Protein AF-A0A927XAH9-F1 (afdb_monomer_lite)

pLDDT: mean 81.02, std 9.94, range [48.44, 91.75]

Sequence (106 aa):
MYGFAQYAQIFAIIIITVLIFTILLTLISCFAKTIKEATGLAMPVMMLVMVIGITSMIGGSGSNLTLYFIPIYNSVLSLRDIFGLSFNLVGFIITVLSNLVYFTLL

Secondary structure (DSSP, 8-state):
---HHHHHHHHHHHHHHHHHHHHHHHHHHHH-SSHHHHHHHHHHHHHHHHHHHHHHHHS-S---GGGGGSTTHHHHHHHHHHHTT---HHHHHHHHHHHHHHHHH-

Structure (mmCIF, N/CA/C/O backbone):
data_AF-A0A927XAH9-F1
#
_entry.id   AF-A0A927XAH9-F1
#
loop_
_atom_site.group_PDB
_atom_site.id
_atom_site.type_symbol
_atom_site.label_atom_id
_atom_site.label_alt_id
_atom_site.label_comp_id
_atom_site.label_asym_id
_atom_site.label_entity_id
_atom_site.label_seq_id
_atom_site.pdbx_PDB_ins_code
_atom_site.Cartn_x
_atom_site.Cartn_y
_atom_site.Cartn_z
_atom_site.occupancy
_atom_site.B_iso_or_equiv
_atom_site.auth_seq_id
_atom_site.auth_comp_id
_atom_site.auth_asym_id
_atom_site.auth_atom_id
_atom_site.pdbx_PDB_model_num
ATOM 1 N N . MET A 1 1 ? 19.172 5.907 -13.726 1.00 72.19 1 MET A N 1
ATOM 2 C CA . MET A 1 1 ? 18.568 7.087 -13.062 1.00 72.19 1 MET A CA 1
ATOM 3 C C . MET A 1 1 ? 17.057 6.932 -13.135 1.00 72.19 1 MET A C 1
ATOM 5 O O . MET A 1 1 ? 16.583 6.465 -14.164 1.00 72.19 1 MET A O 1
ATOM 9 N N . TYR A 1 2 ? 16.320 7.248 -12.069 1.00 81.88 2 TYR A N 1
ATOM 10 C CA . TYR A 1 2 ? 14.853 7.188 -12.087 1.00 81.88 2 TYR A CA 1
ATOM 11 C C . TYR A 1 2 ? 14.293 8.320 -12.952 1.00 81.88 2 TYR A C 1
ATOM 13 O O . TYR A 1 2 ? 14.716 9.467 -12.817 1.00 81.88 2 TYR A O 1
ATOM 21 N N . GLY A 1 3 ? 13.375 7.992 -13.858 1.00 88.81 3 GLY A N 1
ATOM 22 C CA . GLY A 1 3 ? 12.650 8.958 -14.675 1.00 88.81 3 GLY A CA 1
ATOM 23 C C . GLY A 1 3 ? 11.313 9.352 -14.046 1.00 88.81 3 GLY A C 1
ATOM 24 O O . GLY A 1 3 ? 10.897 8.825 -13.015 1.00 88.81 3 GLY A O 1
ATOM 25 N N . PHE A 1 4 ? 10.611 10.275 -14.705 1.00 89.19 4 PHE A N 1
ATOM 26 C CA . PHE A 1 4 ? 9.296 10.761 -14.272 1.00 89.19 4 PHE A CA 1
ATOM 27 C C . PHE A 1 4 ? 8.275 9.628 -14.056 1.00 89.19 4 PHE A C 1
ATOM 29 O O . PHE A 1 4 ? 7.520 9.646 -13.086 1.00 89.19 4 PHE A O 1
ATOM 36 N N . ALA A 1 5 ? 8.294 8.605 -14.917 1.00 87.69 5 ALA A N 1
ATOM 37 C CA . ALA A 1 5 ? 7.390 7.461 -14.822 1.00 87.69 5 ALA A CA 1
ATOM 38 C C . ALA A 1 5 ? 7.550 6.687 -13.502 1.00 87.69 5 ALA A C 1
ATOM 40 O O . ALA A 1 5 ? 6.553 6.330 -12.880 1.00 87.69 5 ALA A O 1
ATOM 41 N N . GLN A 1 6 ? 8.784 6.473 -13.035 1.00 87.19 6 GLN A N 1
ATOM 42 C CA . GLN A 1 6 ? 9.048 5.742 -11.794 1.00 87.19 6 GLN A CA 1
ATOM 43 C C . GLN A 1 6 ? 8.559 6.521 -10.570 1.00 87.19 6 GLN A C 1
ATOM 45 O O . GLN A 1 6 ? 7.962 5.938 -9.668 1.00 87.19 6 GLN A O 1
ATOM 50 N N . TYR A 1 7 ? 8.736 7.845 -10.560 1.00 89.44 7 TYR A N 1
ATOM 51 C CA . TYR A 1 7 ? 8.190 8.688 -9.495 1.00 89.44 7 TYR A CA 1
ATOM 52 C C . TYR A 1 7 ? 6.658 8.654 -9.462 1.00 89.44 7 TYR A C 1
ATOM 54 O O . TYR A 1 7 ? 6.077 8.528 -8.385 1.00 89.44 7 TYR A O 1
ATOM 62 N N . ALA A 1 8 ? 6.000 8.694 -10.625 1.00 90.56 8 ALA A N 1
ATOM 63 C CA . ALA A 1 8 ? 4.545 8.576 -10.709 1.00 90.56 8 ALA A CA 1
ATOM 64 C C . ALA A 1 8 ? 4.038 7.208 -10.210 1.00 90.56 8 ALA A C 1
ATOM 66 O O . ALA A 1 8 ? 3.044 7.139 -9.488 1.00 90.56 8 ALA A O 1
ATOM 67 N N . GLN A 1 9 ? 4.741 6.120 -10.541 1.00 87.31 9 GLN A N 1
ATOM 68 C CA . GLN A 1 9 ? 4.408 4.768 -10.076 1.00 87.31 9 GLN A CA 1
ATOM 69 C C . GLN A 1 9 ? 4.553 4.627 -8.556 1.00 87.31 9 GLN A C 1
ATOM 71 O O . GLN A 1 9 ? 3.663 4.081 -7.903 1.00 87.31 9 GLN A O 1
ATOM 76 N N . ILE A 1 10 ? 5.638 5.155 -7.980 1.00 90.44 10 ILE A N 1
ATOM 77 C CA . ILE A 1 10 ? 5.840 5.180 -6.524 1.00 90.44 10 ILE A CA 1
ATOM 78 C C . ILE A 1 10 ? 4.715 5.971 -5.854 1.00 90.44 10 ILE A C 1
ATOM 80 O O . ILE A 1 10 ? 4.130 5.500 -4.881 1.00 90.44 10 ILE A O 1
ATOM 84 N N . PHE A 1 11 ? 4.373 7.143 -6.395 1.00 90.81 11 PHE A N 1
ATOM 85 C CA . PHE A 1 11 ? 3.306 7.982 -5.856 1.00 90.81 11 PHE A CA 1
ATOM 86 C C . PHE A 1 11 ? 1.952 7.260 -5.840 1.00 90.81 11 PHE A C 1
ATOM 88 O O . PHE A 1 11 ? 1.263 7.266 -4.820 1.00 90.81 11 PHE A O 1
ATOM 95 N N . ALA A 1 12 ? 1.605 6.571 -6.930 1.00 90.56 12 ALA A N 1
ATOM 96 C CA . ALA A 1 12 ? 0.381 5.778 -7.008 1.00 90.56 12 ALA A CA 1
ATOM 97 C C . ALA A 1 12 ? 0.338 4.670 -5.941 1.00 90.56 12 ALA A C 1
ATOM 99 O O . ALA A 1 12 ? -0.677 4.517 -5.261 1.00 90.56 12 ALA A O 1
ATOM 100 N N . ILE A 1 13 ? 1.438 3.933 -5.744 1.00 90.62 13 ILE A N 1
ATOM 101 C CA . ILE A 1 13 ? 1.492 2.875 -4.722 1.00 90.62 13 ILE A CA 1
ATOM 102 C C . ILE A 1 13 ? 1.366 3.458 -3.316 1.00 90.62 13 ILE A C 1
ATOM 104 O O . ILE A 1 13 ? 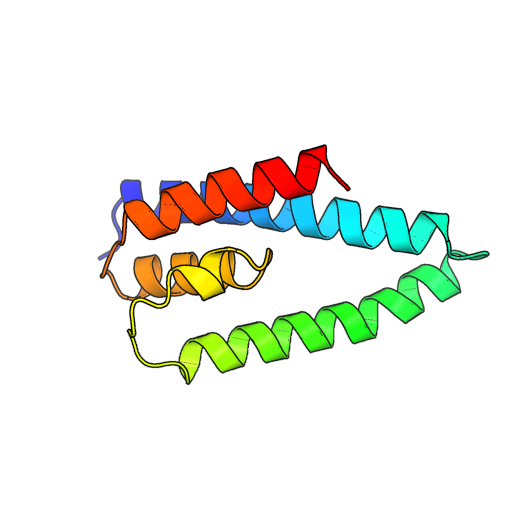0.652 2.883 -2.501 1.00 90.62 13 ILE A O 1
ATOM 108 N N . ILE A 1 14 ? 2.015 4.591 -3.032 1.00 90.81 14 ILE A N 1
ATOM 109 C CA . ILE A 1 14 ? 1.938 5.239 -1.715 1.00 90.81 14 ILE A CA 1
ATOM 110 C C . ILE A 1 14 ? 0.500 5.653 -1.386 1.00 90.81 14 ILE A C 1
ATOM 112 O O . ILE A 1 14 ? 0.043 5.425 -0.270 1.00 90.81 1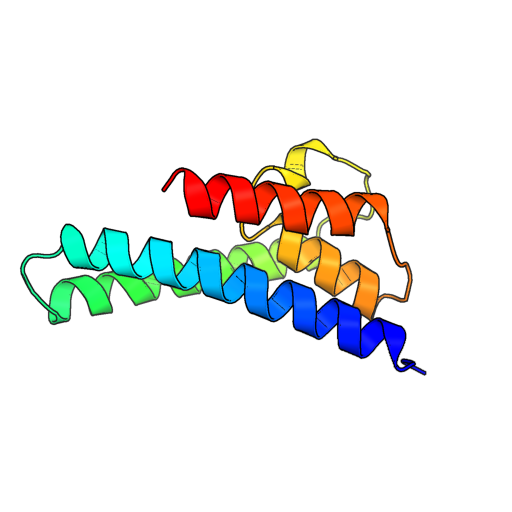4 ILE A O 1
ATOM 116 N N . ILE A 1 15 ? -0.239 6.228 -2.339 1.00 91.75 15 ILE A N 1
ATOM 117 C CA . ILE A 1 15 ? -1.650 6.579 -2.108 1.00 91.75 15 ILE A CA 1
ATOM 118 C C . ILE A 1 15 ? -2.448 5.328 -1.729 1.00 91.75 15 ILE A C 1
ATOM 120 O O . ILE A 1 15 ? -3.193 5.328 -0.752 1.00 91.75 15 ILE A O 1
ATOM 124 N N . ILE A 1 16 ? -2.260 4.248 -2.480 1.00 89.88 16 ILE A N 1
ATOM 125 C CA . ILE A 1 16 ? -3.014 3.007 -2.308 1.00 89.88 16 ILE A CA 1
ATOM 126 C C . ILE A 1 16 ? -2.672 2.307 -0.988 1.00 89.88 16 ILE A C 1
ATOM 128 O O . ILE A 1 16 ? -3.567 1.798 -0.315 1.00 89.88 16 ILE A O 1
ATOM 132 N N . THR A 1 17 ? -1.402 2.303 -0.573 1.00 88.75 17 THR A N 1
ATOM 133 C CA . THR A 1 17 ? -1.017 1.747 0.732 1.00 88.75 17 THR A CA 1
ATOM 134 C C . THR A 1 17 ? -1.585 2.558 1.879 1.00 88.75 17 THR A C 1
ATOM 136 O O . THR A 1 17 ? -2.066 1.968 2.845 1.00 88.75 17 THR A O 1
ATOM 139 N N . VAL A 1 18 ? -1.569 3.890 1.779 1.00 90.19 18 VAL A N 1
ATOM 140 C CA . VAL A 1 18 ? -2.149 4.760 2.807 1.00 90.19 18 VAL A CA 1
ATOM 141 C C . VAL A 1 18 ? -3.639 4.475 2.972 1.00 90.19 18 VAL A C 1
ATOM 143 O O . VAL A 1 18 ? -4.075 4.324 4.107 1.00 90.19 18 VAL A O 1
ATOM 146 N N . LEU A 1 19 ? -4.398 4.299 1.883 1.00 89.56 19 LEU A N 1
ATOM 147 C CA . LEU A 1 19 ? -5.824 3.949 1.955 1.00 89.56 19 LEU A CA 1
ATOM 148 C C . LEU A 1 19 ? -6.080 2.673 2.778 1.00 89.56 19 LEU A C 1
ATOM 150 O O . LEU A 1 19 ? -6.961 2.661 3.639 1.00 89.56 19 LEU A O 1
ATOM 154 N N . ILE A 1 20 ? -5.277 1.626 2.569 1.00 87.69 20 ILE A N 1
ATOM 155 C CA . ILE A 1 20 ? -5.372 0.372 3.335 1.00 87.69 20 ILE A CA 1
ATOM 156 C C . ILE A 1 20 ? -5.020 0.577 4.809 1.00 87.69 20 ILE A C 1
ATOM 158 O O . ILE A 1 20 ? -5.731 0.087 5.688 1.00 87.69 20 ILE A O 1
ATOM 162 N N . PHE A 1 21 ? -3.943 1.313 5.101 1.00 86.19 21 PHE A N 1
ATOM 163 C CA . PHE A 1 21 ? -3.564 1.611 6.482 1.00 86.19 21 PHE A CA 1
ATOM 164 C C . PHE A 1 21 ? -4.625 2.434 7.203 1.00 86.19 21 PHE A C 1
ATOM 166 O O . PHE A 1 21 ? -4.914 2.160 8.367 1.00 86.19 21 PHE A O 1
ATOM 173 N N . THR A 1 22 ? -5.233 3.403 6.520 1.00 89.38 22 THR A N 1
ATOM 174 C CA . THR A 1 22 ? -6.314 4.211 7.079 1.00 89.38 22 THR A CA 1
ATOM 175 C C . THR A 1 22 ? -7.495 3.332 7.478 1.00 89.38 22 THR A C 1
ATOM 177 O O . THR A 1 22 ? -7.912 3.416 8.628 1.00 89.38 22 THR A O 1
ATOM 180 N N . ILE A 1 23 ? -7.978 2.432 6.612 1.00 88.81 23 ILE A N 1
ATOM 181 C CA . ILE A 1 23 ? -9.104 1.546 6.960 1.00 88.81 23 ILE A CA 1
ATOM 182 C C . ILE A 1 23 ? -8.751 0.598 8.104 1.00 88.81 23 ILE A C 1
ATOM 184 O O . ILE A 1 23 ? -9.529 0.473 9.047 1.00 88.81 23 ILE A O 1
ATOM 188 N N . LEU A 1 24 ? -7.576 -0.039 8.072 1.00 85.81 24 LEU A N 1
ATOM 189 C CA . LEU A 1 24 ? -7.149 -0.936 9.151 1.00 85.81 24 LEU A CA 1
ATOM 190 C C . LEU A 1 24 ? -7.142 -0.220 10.506 1.00 85.81 24 LEU A C 1
ATOM 192 O O . LEU A 1 24 ? -7.672 -0.741 11.487 1.00 85.81 24 LEU A O 1
ATOM 196 N N . LEU A 1 25 ? -6.580 0.990 10.560 1.00 86.00 25 LEU A N 1
ATOM 197 C CA . LEU A 1 25 ? -6.544 1.788 11.783 1.00 86.00 25 LEU A CA 1
ATOM 198 C C . LEU A 1 25 ? -7.940 2.274 12.195 1.00 86.00 25 LEU A C 1
ATOM 200 O O . LEU A 1 25 ? -8.247 2.271 13.387 1.00 86.00 25 LEU A O 1
ATOM 204 N N . THR A 1 26 ? -8.803 2.642 11.245 1.00 87.06 26 THR A N 1
ATOM 205 C CA . THR A 1 26 ? -10.190 3.038 11.527 1.00 87.06 26 THR A CA 1
ATOM 206 C C . THR A 1 26 ? -11.013 1.873 12.072 1.00 87.06 26 THR A C 1
ATOM 208 O O . THR A 1 26 ? -11.728 2.059 13.053 1.00 87.06 26 THR A O 1
ATOM 211 N N . LEU A 1 27 ? -10.869 0.663 11.527 1.00 87.12 27 LEU A N 1
ATOM 212 C CA . LEU A 1 27 ? -11.533 -0.535 12.044 1.00 87.12 27 LEU A CA 1
ATOM 213 C C . LEU A 1 27 ? -11.081 -0.846 13.471 1.00 87.12 27 LEU A C 1
ATOM 215 O O . LEU A 1 27 ? -11.917 -1.018 14.355 1.00 87.12 27 LEU A O 1
ATOM 219 N N . ILE A 1 28 ? -9.768 -0.839 13.727 1.00 85.44 28 ILE A N 1
ATOM 220 C CA . ILE A 1 28 ? -9.220 -1.004 15.082 1.00 85.44 28 ILE A CA 1
ATOM 221 C C . ILE A 1 28 ? -9.788 0.068 16.019 1.00 85.44 28 ILE A C 1
ATOM 223 O O . ILE A 1 28 ? -10.203 -0.243 17.135 1.00 85.44 28 ILE A O 1
ATOM 227 N N . SER A 1 29 ? -9.856 1.319 15.559 1.00 82.38 29 SER A N 1
ATOM 228 C CA . SER A 1 29 ? -10.425 2.423 16.329 1.00 82.38 29 SER A CA 1
ATOM 229 C C . SER A 1 29 ? -11.926 2.268 16.593 1.00 82.38 29 SER A C 1
ATOM 231 O O . SER A 1 29 ? -12.385 2.741 17.627 1.00 82.38 29 SER A O 1
ATOM 233 N N . CYS A 1 30 ? -12.688 1.626 15.704 1.00 84.44 30 CYS A N 1
ATOM 234 C CA . CYS A 1 30 ? -14.109 1.338 15.912 1.00 84.44 30 CYS A CA 1
ATOM 235 C C . CYS A 1 30 ? -14.338 0.256 16.976 1.00 84.44 30 CYS A C 1
ATOM 237 O O . CYS A 1 30 ? -15.337 0.311 17.691 1.00 84.44 30 CYS A O 1
ATOM 239 N N . PHE A 1 31 ? -13.430 -0.719 17.094 1.00 80.50 31 PHE A N 1
ATOM 240 C CA . PHE A 1 31 ? -13.513 -1.772 18.112 1.00 80.50 31 PHE A CA 1
ATOM 241 C C . PHE A 1 31 ? -12.897 -1.373 19.461 1.00 80.50 31 PHE A C 1
ATOM 243 O O . PHE A 1 31 ? -13.261 -1.939 20.494 1.00 80.50 31 PHE A O 1
ATOM 250 N N . ALA A 1 32 ? -11.971 -0.413 19.475 1.00 79.94 32 ALA A N 1
ATOM 251 C CA . ALA A 1 32 ? -11.345 0.080 20.695 1.00 79.94 32 ALA A CA 1
ATOM 252 C C . ALA A 1 32 ? -12.321 0.931 21.521 1.00 79.94 32 ALA A C 1
ATOM 254 O O . ALA A 1 32 ? -12.987 1.826 21.004 1.00 79.94 32 ALA A O 1
ATOM 255 N N . LYS A 1 33 ? -12.365 0.711 22.841 1.00 75.50 33 LYS A N 1
ATOM 256 C CA . LYS A 1 33 ? -13.237 1.499 23.731 1.00 75.50 33 LYS A CA 1
ATOM 257 C C . LYS A 1 33 ? -12.645 2.867 24.054 1.00 75.50 33 LYS A C 1
ATOM 259 O O . LYS A 1 33 ? -13.362 3.758 24.504 1.00 75.50 33 LYS A O 1
ATOM 264 N N . THR A 1 34 ? -11.337 3.039 23.852 1.00 81.44 34 THR A N 1
ATOM 265 C CA . THR A 1 34 ? -10.631 4.296 24.114 1.00 81.44 34 THR A CA 1
ATOM 266 C C . THR A 1 34 ? -9.547 4.581 23.073 1.00 81.44 34 THR A C 1
ATOM 268 O O . THR A 1 34 ? -8.943 3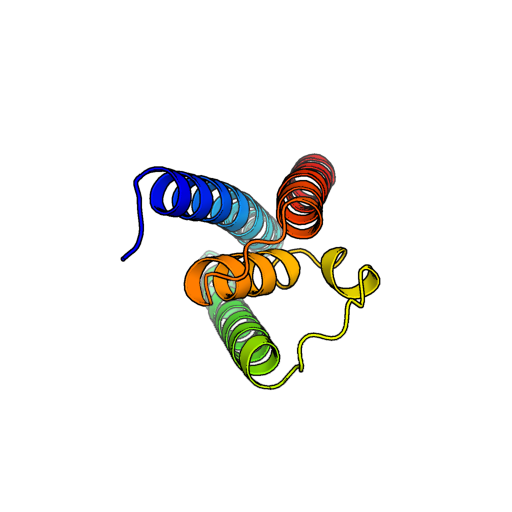.672 22.505 1.00 81.44 34 THR A O 1
ATOM 271 N N . ILE A 1 35 ? -9.221 5.866 22.891 1.00 75.44 35 ILE A N 1
ATOM 272 C CA . ILE A 1 35 ? -8.138 6.328 22.000 1.00 75.44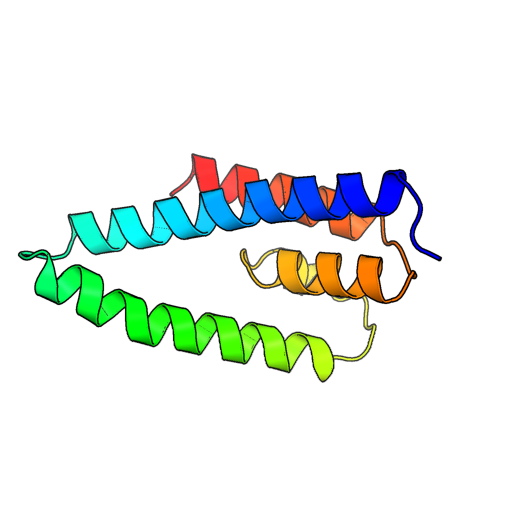 35 ILE A CA 1
ATOM 273 C C . ILE A 1 35 ? -6.783 5.701 22.393 1.00 75.44 35 ILE A C 1
ATOM 275 O O . ILE A 1 35 ? -5.949 5.414 21.533 1.00 75.44 35 ILE A O 1
ATOM 279 N N . LYS A 1 36 ? -6.568 5.434 23.690 1.00 77.12 36 LYS A N 1
ATOM 280 C CA . LYS A 1 36 ? -5.340 4.802 24.199 1.00 77.12 36 LYS A CA 1
ATOM 281 C C . LYS A 1 36 ? -5.215 3.340 23.766 1.00 77.12 36 LYS A C 1
ATOM 283 O O . LYS A 1 36 ? -4.116 2.921 23.422 1.00 77.12 36 LYS A O 1
ATOM 288 N N . GLU A 1 37 ? -6.317 2.592 23.731 1.00 79.31 37 GLU A N 1
ATOM 289 C CA . GLU A 1 37 ? -6.327 1.209 23.232 1.00 79.31 37 GLU A CA 1
ATOM 290 C C . GLU A 1 37 ? -6.078 1.158 21.721 1.00 79.31 37 GLU A C 1
ATOM 292 O O . GLU A 1 37 ? -5.227 0.394 21.275 1.00 79.31 37 GLU A O 1
ATOM 297 N N . ALA A 1 38 ? -6.737 2.023 20.941 1.00 75.00 38 ALA A N 1
ATOM 298 C CA . ALA A 1 38 ? -6.528 2.102 19.492 1.00 75.00 38 ALA A CA 1
ATOM 299 C C . ALA A 1 38 ? -5.063 2.422 19.143 1.00 75.00 38 ALA A C 1
ATOM 301 O O . ALA A 1 38 ? -4.451 1.771 18.298 1.00 75.00 38 ALA A O 1
ATOM 302 N N . THR A 1 39 ? -4.472 3.388 19.853 1.00 77.38 39 THR A N 1
ATOM 303 C CA . THR A 1 39 ? -3.064 3.769 19.662 1.00 77.38 39 THR A CA 1
ATOM 304 C C . THR A 1 39 ? -2.113 2.668 20.139 1.00 77.38 39 THR A C 1
ATOM 306 O O . THR A 1 39 ? -1.096 2.406 19.499 1.00 77.38 39 THR A O 1
ATOM 309 N N . GLY A 1 40 ? -2.453 1.974 21.229 1.00 82.19 40 GLY A N 1
ATOM 310 C CA . GLY A 1 40 ? -1.697 0.821 21.720 1.00 82.19 40 GLY A CA 1
ATOM 311 C C . GLY A 1 40 ? -1.682 -0.349 20.732 1.00 82.19 40 GLY A C 1
ATOM 312 O O . GLY A 1 40 ? -0.650 -0.996 20.571 1.00 82.19 40 GLY A O 1
ATOM 313 N N . LEU A 1 41 ? -2.785 -0.578 20.013 1.00 81.62 41 LEU A N 1
ATOM 314 C CA . LEU A 1 41 ? -2.896 -1.603 18.969 1.00 81.62 41 LEU A CA 1
ATOM 315 C C . LEU A 1 41 ? -2.223 -1.203 17.646 1.00 81.62 41 LEU A C 1
ATOM 317 O O . LEU A 1 41 ? -1.856 -2.077 16.864 1.00 81.62 41 LEU A O 1
ATOM 321 N N . ALA A 1 42 ? -1.978 0.086 17.403 1.00 79.38 42 ALA A N 1
ATOM 322 C CA . ALA A 1 42 ? -1.242 0.533 16.220 1.00 79.38 42 ALA A CA 1
ATOM 323 C C . ALA A 1 42 ? 0.246 0.125 16.253 1.00 79.38 42 ALA A C 1
ATOM 325 O O . ALA A 1 42 ? 0.834 -0.160 15.210 1.00 79.38 42 ALA A O 1
ATOM 326 N N . MET A 1 43 ? 0.866 0.047 17.438 1.00 83.31 43 MET A N 1
ATOM 327 C CA . MET A 1 43 ? 2.269 -0.373 17.582 1.00 83.31 43 MET A CA 1
ATOM 328 C C . MET A 1 43 ? 2.570 -1.784 17.042 1.00 83.31 43 MET A C 1
ATOM 330 O O . MET A 1 43 ? 3.489 -1.914 16.229 1.00 83.31 43 MET A O 1
ATOM 334 N N . PRO A 1 44 ? 1.839 -2.849 17.428 1.00 83.12 44 PRO A N 1
ATOM 335 C CA . PRO A 1 44 ? 2.074 -4.178 16.867 1.00 83.12 44 PRO A CA 1
ATOM 336 C C . PRO A 1 44 ? 1.776 -4.247 15.366 1.00 83.12 44 PRO A C 1
ATOM 338 O O . PRO A 1 44 ? 2.482 -4.952 14.647 1.00 83.12 44 PRO A O 1
ATOM 341 N N . VAL A 1 45 ? 0.813 -3.466 14.864 1.00 82.25 45 VAL A N 1
ATOM 342 C CA . VAL A 1 45 ? 0.566 -3.349 13.417 1.00 82.25 45 VAL A CA 1
ATOM 343 C C . VAL A 1 45 ? 1.798 -2.786 12.704 1.00 82.25 45 VAL A C 1
ATOM 345 O O . VAL A 1 45 ? 2.242 -3.361 11.714 1.00 82.25 45 VAL A O 1
ATOM 348 N N . MET A 1 46 ? 2.419 -1.728 13.233 1.00 82.81 46 MET A N 1
ATOM 349 C CA . MET A 1 46 ? 3.659 -1.176 12.669 1.00 82.81 46 MET A CA 1
ATOM 350 C C . MET A 1 46 ? 4.820 -2.186 12.687 1.00 82.81 46 MET A C 1
ATOM 352 O O . MET A 1 46 ? 5.580 -2.262 11.719 1.00 82.81 46 MET A O 1
ATOM 356 N N . MET A 1 47 ? 4.936 -3.011 13.735 1.00 85.88 47 MET A N 1
ATOM 357 C CA . MET A 1 47 ? 5.929 -4.094 13.776 1.00 85.88 47 MET A CA 1
ATOM 358 C C . MET A 1 47 ? 5.682 -5.153 12.695 1.00 85.88 47 MET A C 1
ATOM 360 O O . MET A 1 47 ? 6.628 -5.560 12.021 1.00 85.88 47 MET A O 1
ATOM 364 N N . LEU A 1 48 ? 4.429 -5.563 12.473 1.00 84.00 48 LEU A N 1
ATOM 365 C CA . LEU A 1 48 ? 4.084 -6.516 11.411 1.00 84.00 48 LEU A CA 1
ATOM 366 C C . LEU A 1 48 ? 4.447 -5.981 10.022 1.00 84.00 48 LEU A C 1
ATOM 368 O O . LEU A 1 48 ? 5.011 -6.711 9.208 1.00 84.00 48 LEU A O 1
ATOM 372 N N . VAL A 1 49 ? 4.191 -4.696 9.768 1.00 83.19 49 VAL A N 1
ATOM 373 C CA . VAL A 1 49 ? 4.554 -4.042 8.501 1.00 83.19 49 VAL A CA 1
ATOM 374 C C . VAL A 1 49 ? 6.062 -4.057 8.281 1.00 83.19 49 VAL A C 1
ATOM 376 O O . VAL A 1 49 ? 6.510 -4.346 7.172 1.00 83.19 49 VAL A O 1
ATOM 379 N N . MET A 1 50 ? 6.860 -3.805 9.324 1.00 85.50 50 MET A N 1
ATOM 380 C CA . MET A 1 50 ? 8.317 -3.917 9.216 1.00 85.50 50 MET A CA 1
ATOM 381 C C . MET A 1 50 ? 8.766 -5.338 8.875 1.00 85.50 50 MET A C 1
ATOM 383 O O . MET A 1 50 ? 9.613 -5.507 7.998 1.00 85.50 50 MET A O 1
ATOM 387 N N . VAL A 1 51 ? 8.193 -6.361 9.518 1.00 84.06 51 VAL A N 1
ATOM 388 C CA . VAL A 1 51 ? 8.518 -7.766 9.215 1.00 84.06 51 VAL A CA 1
ATOM 389 C C . VAL A 1 51 ? 8.193 -8.086 7.754 1.00 84.06 51 VAL A C 1
ATOM 391 O O . VAL A 1 51 ? 9.030 -8.651 7.052 1.00 84.06 51 VAL A O 1
ATOM 394 N N . ILE A 1 52 ? 7.030 -7.650 7.261 1.00 82.06 52 ILE A N 1
ATOM 395 C CA . ILE A 1 52 ? 6.650 -7.771 5.845 1.00 82.06 52 ILE A CA 1
ATOM 396 C C . ILE A 1 52 ? 7.681 -7.071 4.941 1.00 82.06 52 ILE A C 1
ATOM 398 O O . ILE A 1 52 ? 8.156 -7.663 3.969 1.00 82.06 52 ILE A O 1
ATOM 402 N N . GLY A 1 53 ? 8.107 -5.860 5.304 1.00 81.19 53 GLY A N 1
ATOM 403 C CA . GLY A 1 53 ? 9.186 -5.132 4.635 1.00 81.19 53 GLY A CA 1
ATOM 404 C C . GLY A 1 53 ? 10.464 -5.962 4.495 1.00 81.19 53 GLY A C 1
ATOM 405 O O . GLY A 1 53 ? 10.979 -6.132 3.391 1.00 81.19 53 GLY A O 1
ATOM 406 N N . ILE A 1 54 ? 10.933 -6.560 5.591 1.00 82.62 54 ILE A N 1
ATOM 407 C CA . ILE A 1 54 ? 12.148 -7.390 5.617 1.00 82.62 54 ILE A CA 1
ATOM 408 C C . ILE A 1 54 ? 11.980 -8.651 4.762 1.00 82.62 54 ILE A C 1
ATOM 410 O O . ILE A 1 54 ? 12.884 -9.012 4.007 1.00 82.62 54 ILE A O 1
ATOM 414 N N . THR A 1 55 ? 10.817 -9.307 4.810 1.00 77.69 55 THR A N 1
ATOM 415 C CA . THR A 1 55 ? 10.576 -10.506 3.987 1.00 77.69 55 THR A CA 1
ATOM 416 C C . THR A 1 55 ? 10.660 -10.216 2.489 1.00 77.69 55 THR A C 1
ATOM 418 O O . THR A 1 55 ? 11.107 -11.078 1.733 1.00 77.69 55 THR A O 1
ATOM 421 N N . SER A 1 56 ? 10.327 -8.995 2.055 1.00 76.19 56 SER A N 1
ATOM 422 C CA . SER A 1 56 ? 10.485 -8.590 0.654 1.00 76.19 56 SER A CA 1
ATOM 423 C C . SER A 1 56 ? 11.946 -8.530 0.202 1.00 76.19 56 SER A C 1
ATOM 425 O O . SER A 1 56 ? 12.216 -8.703 -0.983 1.00 76.19 56 SER A O 1
ATOM 427 N N . MET A 1 57 ? 12.888 -8.314 1.123 1.00 75.50 57 MET A N 1
ATOM 428 C CA . MET A 1 57 ? 14.322 -8.275 0.827 1.00 75.50 57 MET A CA 1
ATOM 429 C C . MET A 1 57 ? 14.924 -9.684 0.743 1.00 75.50 57 MET A C 1
ATOM 431 O O . MET A 1 57 ? 15.890 -9.891 0.014 1.00 75.50 57 MET A O 1
ATOM 435 N N . ILE A 1 58 ? 14.349 -10.645 1.476 1.00 69.69 58 ILE A N 1
ATOM 436 C CA . ILE A 1 58 ? 14.826 -12.036 1.561 1.00 69.69 58 ILE A CA 1
ATOM 437 C C . ILE A 1 58 ? 14.192 -12.919 0.473 1.00 69.69 5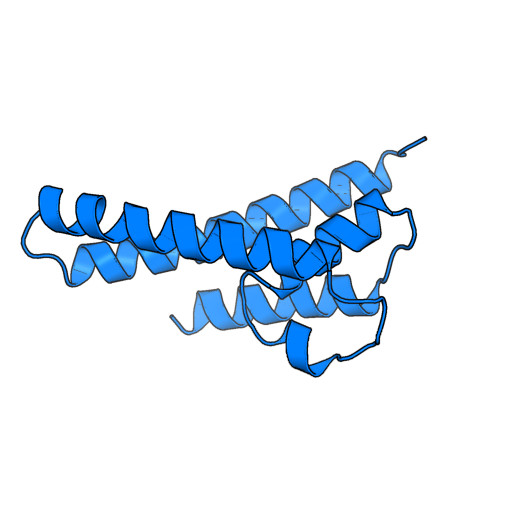8 ILE A C 1
ATOM 439 O O . ILE A 1 58 ? 14.837 -13.832 -0.039 1.00 69.69 58 ILE A O 1
ATOM 443 N N . GLY A 1 59 ? 12.936 -12.663 0.096 1.00 64.25 59 GLY A N 1
ATOM 444 C CA . GLY A 1 59 ? 12.249 -13.430 -0.942 1.00 64.25 59 GLY A CA 1
ATOM 445 C C . GLY A 1 59 ? 12.893 -13.222 -2.316 1.00 64.25 59 GLY A C 1
ATOM 446 O O . GLY A 1 59 ? 12.853 -12.124 -2.861 1.00 64.25 59 GLY A O 1
ATOM 447 N N . GLY A 1 60 ? 13.487 -14.257 -2.913 1.00 56.12 60 GLY A N 1
ATOM 448 C CA . GLY A 1 60 ? 13.964 -14.212 -4.304 1.00 56.12 60 GLY A CA 1
ATOM 449 C C . GLY A 1 60 ? 12.841 -13.861 -5.294 1.00 56.12 60 GLY A C 1
ATOM 450 O O . GLY A 1 60 ? 11.667 -13.982 -4.953 1.00 56.12 60 GLY A O 1
ATOM 451 N N . SER A 1 61 ? 13.186 -13.424 -6.515 1.00 50.62 61 SER A N 1
ATOM 452 C CA . SER A 1 61 ? 12.254 -12.967 -7.574 1.00 50.62 61 SER A CA 1
ATOM 453 C C . SER A 1 61 ? 11.375 -14.084 -8.178 1.00 50.62 61 SER A C 1
ATOM 455 O O . SER A 1 61 ? 11.167 -14.155 -9.390 1.00 50.62 61 SER A O 1
ATOM 457 N N . GLY A 1 62 ? 10.894 -15.009 -7.350 1.00 48.44 62 GLY A N 1
ATOM 458 C CA . GLY A 1 62 ? 9.943 -16.037 -7.731 1.00 48.44 62 GLY A CA 1
ATOM 459 C C . GLY A 1 62 ? 8.567 -15.411 -7.906 1.00 48.44 62 GLY A C 1
ATOM 460 O O . GLY A 1 62 ? 8.010 -14.854 -6.961 1.00 48.44 62 GLY A O 1
ATOM 461 N N . SER A 1 63 ? 8.039 -15.524 -9.122 1.00 49.41 63 SER A N 1
ATOM 462 C CA . SER A 1 63 ? 6.735 -15.072 -9.616 1.00 49.41 63 SER A CA 1
ATOM 463 C C . SER A 1 63 ? 5.545 -15.751 -8.925 1.00 49.41 63 SER A C 1
ATOM 465 O O . SER A 1 63 ? 4.669 -16.330 -9.569 1.00 49.41 63 SER A O 1
ATOM 467 N N . ASN A 1 64 ? 5.498 -15.711 -7.601 1.00 56.72 64 ASN A N 1
ATOM 468 C CA . ASN A 1 64 ? 4.372 -16.204 -6.834 1.00 56.72 64 ASN A CA 1
ATOM 469 C C . ASN A 1 64 ? 3.290 -15.122 -6.836 1.00 56.72 64 ASN A C 1
ATOM 471 O O . ASN A 1 64 ? 3.143 -14.363 -5.882 1.00 56.72 64 ASN A O 1
ATOM 475 N N . LEU A 1 65 ? 2.529 -15.061 -7.934 1.00 55.53 65 LEU A N 1
ATOM 476 C CA . LEU A 1 65 ? 1.328 -14.227 -8.094 1.00 55.53 65 LEU A CA 1
ATOM 477 C C . LEU A 1 65 ? 0.369 -14.348 -6.896 1.00 55.53 65 LEU A C 1
ATOM 479 O O . LEU A 1 65 ? -0.300 -13.386 -6.536 1.00 55.53 65 LEU A O 1
ATOM 483 N N . THR A 1 66 ? 0.368 -15.499 -6.223 1.00 56.59 66 THR A N 1
ATOM 484 C CA . THR A 1 66 ? -0.400 -15.764 -5.002 1.00 56.59 66 THR A CA 1
ATOM 485 C C . THR A 1 66 ? -0.050 -14.818 -3.845 1.00 56.59 66 THR A C 1
ATOM 487 O O . THR A 1 66 ? -0.925 -14.455 -3.068 1.00 56.59 66 THR A O 1
ATOM 490 N N . LEU A 1 67 ? 1.203 -14.363 -3.740 1.00 58.41 67 LEU A N 1
ATOM 491 C CA . LEU A 1 67 ? 1.640 -13.433 -2.690 1.00 58.41 67 LEU A CA 1
ATOM 492 C C . LEU A 1 67 ? 1.188 -11.984 -2.947 1.00 58.41 67 LEU A C 1
ATOM 494 O O . LEU A 1 67 ? 1.120 -11.201 -2.003 1.00 58.41 67 LEU A O 1
ATOM 498 N N . TYR A 1 68 ? 0.805 -11.628 -4.182 1.00 57.59 68 TYR A N 1
ATOM 499 C CA . TYR A 1 68 ? 0.241 -10.305 -4.493 1.00 57.59 68 TYR A CA 1
ATOM 500 C C . TYR A 1 68 ? -1.216 -10.130 -4.020 1.00 57.59 68 TYR A C 1
ATOM 502 O O . TYR A 1 68 ? -1.745 -9.014 -4.035 1.00 57.59 68 TYR A O 1
ATOM 510 N N . PHE A 1 69 ? -1.874 -11.209 -3.586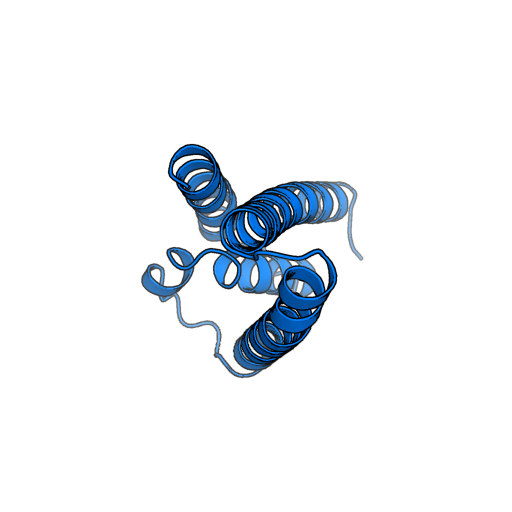 1.00 59.19 69 PHE A N 1
ATOM 511 C CA . PHE A 1 69 ? -3.223 -11.127 -3.027 1.00 59.19 69 PHE A CA 1
ATOM 512 C C . PHE A 1 69 ? -3.244 -10.578 -1.602 1.00 59.19 69 PHE A C 1
ATOM 514 O O . PHE A 1 69 ? -4.260 -10.024 -1.210 1.00 59.19 69 PHE A O 1
ATOM 521 N N . ILE A 1 70 ? -2.153 -10.677 -0.836 1.00 70.62 70 ILE A N 1
ATOM 522 C CA . ILE A 1 70 ? -2.124 -10.130 0.524 1.00 70.62 70 ILE A CA 1
ATOM 523 C C . ILE A 1 70 ? -1.902 -8.608 0.433 1.00 70.62 70 ILE A C 1
ATOM 525 O O . ILE A 1 70 ? -0.841 -8.182 -0.048 1.00 70.62 70 ILE A O 1
ATOM 529 N N . PRO A 1 71 ? -2.869 -7.779 0.878 1.00 67.75 71 PRO A N 1
ATOM 530 C CA . PRO A 1 71 ? -2.712 -6.329 0.882 1.00 67.75 71 PRO A CA 1
ATOM 531 C C . PRO A 1 71 ? -1.535 -5.957 1.794 1.00 67.75 71 PRO A C 1
ATOM 533 O O . PRO A 1 71 ? -1.232 -6.676 2.745 1.00 67.75 71 PRO A O 1
ATOM 536 N N . ILE A 1 72 ? -0.836 -4.860 1.497 1.00 79.69 72 ILE A N 1
ATOM 537 C CA . ILE A 1 72 ? 0.469 -4.464 2.079 1.00 79.69 72 ILE A CA 1
ATOM 538 C C . ILE A 1 72 ? 1.659 -5.238 1.487 1.00 79.69 72 ILE A C 1
ATOM 540 O O . ILE A 1 72 ? 2.617 -4.599 1.053 1.00 79.69 72 ILE A O 1
ATOM 544 N N . TYR A 1 73 ? 1.622 -6.575 1.413 1.00 82.56 73 TYR A N 1
ATOM 545 C CA . TYR A 1 73 ? 2.748 -7.360 0.869 1.00 82.56 73 TYR A CA 1
ATOM 546 C C . TYR A 1 73 ? 2.996 -7.044 -0.614 1.00 82.56 73 TYR A C 1
ATOM 548 O O . TYR A 1 73 ? 4.129 -6.790 -1.030 1.00 82.56 73 TYR A O 1
ATOM 556 N N . ASN A 1 74 ? 1.916 -6.976 -1.394 1.00 85.25 74 ASN A N 1
ATOM 557 C CA . ASN A 1 74 ? 1.939 -6.621 -2.813 1.00 85.25 74 ASN A CA 1
ATOM 558 C C . ASN A 1 74 ? 2.569 -5.244 -3.085 1.00 85.25 74 ASN A C 1
ATOM 560 O O . ASN A 1 74 ? 3.379 -5.093 -3.999 1.00 85.25 74 ASN A O 1
ATOM 564 N N . SER A 1 75 ? 2.279 -4.260 -2.239 1.00 85.06 75 SER A N 1
ATOM 565 C CA . SER A 1 75 ? 2.814 -2.910 -2.348 1.00 85.06 75 SER A CA 1
ATOM 566 C C . SER A 1 75 ? 4.305 -2.855 -2.056 1.00 85.06 75 SER A C 1
ATOM 568 O O . SER A 1 75 ? 5.029 -2.148 -2.752 1.00 85.06 75 SER A O 1
ATOM 570 N N . VAL A 1 76 ? 4.789 -3.628 -1.078 1.00 86.00 76 VAL A N 1
ATOM 571 C CA . VAL A 1 76 ? 6.228 -3.723 -0.797 1.00 86.00 76 VAL A CA 1
ATOM 572 C C . VAL A 1 76 ? 6.964 -4.395 -1.962 1.00 86.00 76 VAL A C 1
ATOM 574 O O . VAL A 1 76 ? 8.017 -3.906 -2.369 1.00 86.00 76 VAL A O 1
ATOM 577 N N . LEU A 1 77 ? 6.398 -5.452 -2.557 1.00 84.56 77 LEU A N 1
ATOM 578 C CA . LEU A 1 77 ? 6.966 -6.075 -3.758 1.00 84.56 77 LEU A CA 1
ATOM 579 C C . LEU A 1 77 ? 6.994 -5.114 -4.955 1.00 84.56 77 LEU A C 1
ATOM 581 O O . LEU A 1 77 ? 8.028 -4.974 -5.601 1.00 84.56 77 LEU A O 1
ATOM 585 N N . SER A 1 78 ? 5.897 -4.401 -5.228 1.00 85.62 78 SER A N 1
ATOM 586 C CA . SER A 1 78 ? 5.857 -3.418 -6.317 1.00 85.62 78 SER A CA 1
ATOM 587 C C . SER A 1 78 ? 6.844 -2.267 -6.105 1.00 85.62 78 SER A C 1
ATOM 589 O O . SER A 1 78 ? 7.482 -1.835 -7.063 1.00 85.62 78 SER A O 1
ATOM 591 N N . LEU A 1 79 ? 7.014 -1.784 -4.869 1.00 87.75 79 LEU A N 1
ATOM 592 C CA . LEU A 1 79 ? 8.031 -0.776 -4.553 1.00 87.75 79 LEU A CA 1
ATOM 593 C C . LEU A 1 79 ? 9.441 -1.324 -4.764 1.00 87.75 79 LEU A C 1
ATOM 595 O O . LEU A 1 79 ? 10.268 -0.648 -5.374 1.00 87.75 79 LEU A O 1
ATOM 599 N N . ARG A 1 80 ? 9.707 -2.557 -4.320 1.00 85.38 80 ARG A N 1
ATOM 600 C CA . ARG A 1 80 ? 10.979 -3.237 -4.574 1.00 85.38 80 ARG A CA 1
ATOM 601 C C . ARG A 1 80 ? 11.270 -3.335 -6.071 1.00 85.38 80 ARG A C 1
ATOM 603 O O . ARG A 1 80 ? 12.387 -3.026 -6.464 1.00 85.38 80 ARG A O 1
ATOM 610 N N . ASP A 1 81 ? 10.301 -3.730 -6.892 1.00 85.00 81 ASP A N 1
ATOM 611 C CA . ASP A 1 81 ? 10.476 -3.870 -8.344 1.00 85.00 81 ASP A CA 1
ATOM 612 C C . ASP A 1 81 ? 10.774 -2.525 -9.021 1.00 85.00 81 ASP A C 1
ATOM 614 O O . ASP A 1 81 ? 11.640 -2.440 -9.895 1.00 85.00 81 ASP A O 1
ATOM 618 N N . ILE A 1 82 ? 10.097 -1.452 -8.594 1.00 86.81 82 ILE A N 1
ATOM 619 C CA . ILE A 1 82 ? 10.357 -0.101 -9.106 1.00 86.81 82 ILE A CA 1
ATOM 620 C C . ILE A 1 82 ? 11.755 0.367 -8.691 1.00 86.81 82 ILE A C 1
ATOM 622 O O . ILE A 1 82 ? 12.494 0.872 -9.538 1.00 86.81 82 ILE A O 1
ATOM 626 N N . PHE A 1 83 ? 12.151 0.160 -7.429 1.00 86.12 83 PHE A N 1
ATOM 627 C CA . PHE A 1 83 ? 13.491 0.505 -6.941 1.00 86.12 83 PHE A CA 1
ATOM 628 C C . PHE A 1 83 ? 14.599 -0.382 -7.534 1.00 86.12 83 PHE A C 1
ATOM 630 O O . PHE A 1 83 ? 15.732 0.056 -7.709 1.00 86.12 83 PHE A O 1
ATOM 637 N N . GLY A 1 84 ? 14.279 -1.623 -7.894 1.00 85.44 84 GLY A N 1
ATOM 638 C CA . GLY A 1 84 ? 15.176 -2.537 -8.597 1.00 85.44 84 GLY A CA 1
ATOM 639 C C . GLY A 1 84 ? 15.329 -2.228 -10.087 1.00 85.44 84 GLY A C 1
ATOM 640 O O . GLY A 1 84 ? 16.098 -2.905 -10.763 1.00 85.44 84 GLY A O 1
ATOM 641 N N . LEU A 1 85 ? 14.598 -1.231 -10.613 1.00 80.44 85 LEU A N 1
ATOM 642 C CA . LEU A 1 85 ? 14.474 -0.921 -12.045 1.00 80.44 85 LEU A CA 1
ATOM 643 C C . LEU A 1 85 ? 13.967 -2.106 -12.896 1.00 80.44 85 LEU A C 1
ATOM 645 O O . LEU A 1 85 ? 14.027 -2.062 -14.124 1.00 80.44 85 LEU A O 1
ATOM 649 N N . SER A 1 86 ? 13.418 -3.139 -12.257 1.00 80.69 86 SER A N 1
ATOM 650 C CA . SER A 1 86 ? 12.841 -4.335 -12.870 1.00 80.69 86 SER A CA 1
ATOM 651 C C . SER A 1 86 ? 11.318 -4.229 -12.856 1.00 80.69 86 SER A C 1
ATOM 653 O O . SER A 1 86 ? 10.630 -4.990 -12.178 1.00 80.69 86 SER A O 1
ATOM 655 N N . PHE A 1 87 ? 10.784 -3.228 -13.560 1.00 76.69 87 PHE A N 1
ATOM 656 C CA . PHE A 1 87 ? 9.366 -2.894 -13.469 1.00 76.69 87 PHE A CA 1
ATOM 657 C C . PHE A 1 87 ? 8.462 -4.023 -13.986 1.00 76.69 87 PHE A C 1
ATOM 659 O O . PHE A 1 87 ? 8.472 -4.359 -15.171 1.00 76.69 87 PHE A O 1
ATOM 666 N N . ASN A 1 88 ? 7.624 -4.555 -13.094 1.00 81.44 88 ASN A N 1
ATOM 667 C CA . ASN A 1 88 ? 6.605 -5.544 -13.412 1.00 81.44 88 ASN A CA 1
ATOM 668 C C . ASN A 1 88 ? 5.218 -4.884 -13.498 1.00 81.44 88 ASN A C 1
ATOM 670 O O . ASN A 1 88 ? 4.563 -4.638 -12.483 1.00 81.44 88 ASN A O 1
ATOM 674 N N . LEU A 1 89 ? 4.754 -4.629 -14.727 1.00 80.19 89 LEU A N 1
ATOM 675 C CA . LEU A 1 89 ? 3.444 -4.019 -14.989 1.00 80.19 89 LEU A CA 1
ATOM 676 C C . LEU A 1 89 ? 2.287 -4.861 -14.425 1.00 80.19 89 LEU A C 1
ATOM 678 O O . LEU A 1 89 ? 1.336 -4.313 -13.873 1.00 80.19 89 LEU A O 1
ATOM 682 N N . VAL A 1 90 ? 2.371 -6.189 -14.542 1.00 81.88 90 VAL A N 1
ATOM 683 C CA . VAL A 1 90 ? 1.323 -7.104 -14.069 1.00 81.88 90 VAL A CA 1
ATOM 684 C C . VAL A 1 90 ? 1.231 -7.050 -12.546 1.00 81.88 90 VAL A C 1
ATOM 686 O O . VAL A 1 90 ? 0.141 -6.874 -12.007 1.00 81.88 90 VAL A O 1
ATOM 689 N N . GLY A 1 91 ? 2.374 -7.111 -11.857 1.00 81.00 91 GLY A N 1
ATOM 690 C CA . GLY A 1 91 ? 2.439 -6.966 -10.402 1.00 81.00 91 GLY A CA 1
ATOM 691 C C . GLY A 1 91 ? 1.889 -5.619 -9.931 1.00 81.00 91 GLY A C 1
ATOM 692 O O . GLY A 1 91 ? 1.096 -5.575 -8.998 1.00 81.00 91 GLY A O 1
ATOM 693 N N . PHE A 1 92 ? 2.232 -4.527 -10.620 1.00 84.69 92 PHE A N 1
ATOM 694 C CA . PHE A 1 92 ? 1.707 -3.192 -10.320 1.00 84.69 92 PHE A CA 1
ATOM 695 C C . PHE A 1 92 ? 0.176 -3.119 -10.436 1.00 84.69 92 PHE A C 1
ATOM 697 O O . PHE A 1 92 ? -0.486 -2.646 -9.515 1.00 84.69 92 PHE A O 1
ATOM 704 N N . ILE A 1 93 ? -0.404 -3.620 -11.532 1.00 86.12 93 ILE A N 1
ATOM 705 C CA . ILE A 1 93 ? -1.861 -3.606 -11.736 1.00 86.12 93 ILE A CA 1
ATOM 706 C C . ILE A 1 93 ? -2.568 -4.454 -10.675 1.00 86.12 93 ILE A C 1
ATOM 708 O O . ILE A 1 93 ? -3.574 -4.017 -10.118 1.00 86.12 93 ILE A O 1
ATOM 712 N N . ILE A 1 94 ? -2.032 -5.635 -10.352 1.00 84.25 94 ILE A N 1
ATOM 713 C CA . ILE A 1 94 ? -2.598 -6.492 -9.303 1.00 84.25 94 ILE A CA 1
ATOM 714 C C . ILE A 1 94 ? -2.529 -5.793 -7.943 1.00 84.25 94 ILE A C 1
ATOM 716 O O . ILE A 1 94 ? -3.514 -5.819 -7.213 1.00 84.25 94 ILE A O 1
ATOM 720 N N . THR A 1 95 ? -1.424 -5.119 -7.615 1.00 86.50 95 THR A N 1
ATOM 721 C CA . THR A 1 95 ? -1.302 -4.322 -6.384 1.00 86.50 95 THR A CA 1
ATOM 722 C C . THR A 1 95 ? -2.378 -3.242 -6.310 1.00 86.50 95 THR A C 1
ATOM 724 O O . THR A 1 95 ? -3.018 -3.087 -5.271 1.00 86.50 95 THR A O 1
ATOM 727 N N . VAL A 1 96 ? -2.618 -2.516 -7.404 1.00 86.88 96 VAL A N 1
ATOM 728 C CA . VAL A 1 96 ? -3.647 -1.469 -7.448 1.00 86.88 96 VAL A CA 1
ATOM 729 C C . VAL A 1 96 ? -5.043 -2.064 -7.266 1.00 86.88 96 VAL A C 1
ATOM 731 O O . VAL A 1 96 ? -5.785 -1.633 -6.387 1.00 86.88 96 VAL A O 1
ATOM 734 N N . LEU A 1 97 ? -5.393 -3.075 -8.064 1.00 88.94 97 LEU A N 1
ATOM 735 C CA . LEU A 1 97 ? -6.724 -3.684 -8.044 1.00 88.94 97 LEU A CA 1
ATOM 736 C C . LEU A 1 97 ? -7.011 -4.394 -6.723 1.00 88.94 97 LEU A C 1
ATOM 738 O O . LEU A 1 97 ? -8.081 -4.204 -6.158 1.00 88.94 97 LEU A O 1
ATOM 742 N N . SER A 1 98 ? -6.058 -5.173 -6.213 1.00 86.38 98 SER A N 1
ATOM 743 C CA . SER A 1 98 ? -6.197 -5.897 -4.950 1.00 86.38 98 SER A CA 1
ATOM 744 C C . SER A 1 98 ? -6.466 -4.924 -3.805 1.00 86.38 98 SER A C 1
ATOM 746 O O . SER A 1 98 ? -7.493 -5.028 -3.141 1.00 86.38 98 SER A O 1
ATOM 748 N N . ASN A 1 99 ? -5.618 -3.906 -3.627 1.00 88.69 99 ASN A N 1
ATOM 749 C CA . ASN A 1 99 ? -5.807 -2.938 -2.547 1.00 88.69 99 ASN A CA 1
ATOM 750 C C . ASN A 1 99 ? -7.095 -2.108 -2.716 1.00 88.69 99 ASN A C 1
ATOM 752 O O . ASN A 1 99 ? -7.727 -1.788 -1.716 1.00 88.69 99 ASN A O 1
ATOM 756 N N . LEU A 1 100 ? -7.535 -1.799 -3.942 1.00 88.69 100 LEU A N 1
ATOM 757 C CA . LEU A 1 100 ? -8.842 -1.163 -4.153 1.00 88.69 100 LEU A CA 1
ATOM 758 C C . LEU A 1 100 ? -10.007 -2.082 -3.766 1.00 88.69 100 LEU A C 1
ATOM 760 O O . LEU A 1 100 ? -10.937 -1.627 -3.107 1.00 88.69 100 LEU A O 1
ATOM 764 N N . VAL A 1 101 ? -9.951 -3.368 -4.123 1.00 89.56 101 VAL A N 1
ATOM 765 C CA . VAL A 1 101 ? -10.969 -4.352 -3.724 1.00 89.56 101 VAL A CA 1
ATOM 766 C C . VAL A 1 101 ? -11.026 -4.466 -2.202 1.00 89.56 101 VAL A C 1
ATOM 768 O O . VAL A 1 101 ? -12.111 -4.354 -1.635 1.00 89.56 101 VAL A O 1
ATOM 771 N N . TYR A 1 102 ? -9.877 -4.609 -1.534 1.00 86.06 102 TYR A N 1
ATOM 772 C CA . TYR A 1 102 ? -9.812 -4.631 -0.071 1.00 86.06 102 TYR A CA 1
ATOM 773 C C . TYR A 1 102 ? -10.339 -3.336 0.544 1.00 86.06 102 TYR A C 1
ATOM 775 O O . TYR A 1 102 ? -11.088 -3.409 1.508 1.00 86.06 102 TYR A O 1
ATOM 783 N N . PHE A 1 103 ? -10.020 -2.176 -0.035 1.00 87.56 103 PHE A N 1
ATOM 784 C CA . PHE A 1 103 ? -10.538 -0.886 0.420 1.00 87.56 103 PHE A CA 1
ATOM 785 C C . PHE A 1 103 ? -12.066 -0.790 0.326 1.00 87.56 103 PHE A C 1
ATOM 787 O O . PHE A 1 103 ? -12.694 -0.184 1.179 1.00 87.56 103 PHE A O 1
ATOM 794 N N . THR A 1 104 ? -12.677 -1.366 -0.710 1.00 85.94 104 THR A N 1
ATOM 795 C CA . THR A 1 104 ? -14.144 -1.361 -0.845 1.00 85.94 104 THR A CA 1
ATOM 796 C C . THR A 1 104 ? -14.848 -2.427 -0.005 1.00 85.94 104 THR A C 1
ATOM 798 O O . THR A 1 104 ? -16.050 -2.313 0.221 1.00 85.94 104 THR A O 1
ATOM 801 N N . LEU A 1 105 ? -14.134 -3.483 0.394 1.00 86.25 105 LEU A N 1
ATOM 802 C CA . LEU A 1 105 ? -14.696 -4.637 1.099 1.00 86.25 105 LEU A CA 1
ATOM 803 C C . LEU A 1 105 ? -14.613 -4.502 2.630 1.00 86.25 105 LEU A C 1
ATOM 805 O O . LEU A 1 105 ? -15.502 -5.005 3.316 1.00 86.25 105 LEU A O 1
ATOM 809 N N . LEU A 1 106 ? -13.536 -3.895 3.144 1.00 81.31 106 LEU A N 1
ATOM 810 C CA . LEU A 1 106 ? -13.283 -3.632 4.571 1.00 81.31 106 LEU A CA 1
ATOM 811 C C . LEU A 1 106 ? -13.829 -2.268 4.997 1.00 81.31 106 LEU A C 1
ATOM 813 O O . LEU A 1 106 ? -14.344 -2.201 6.134 1.00 81.31 106 LEU A O 1
#

Foldseek 3Di:
DDDPVLVVLLVLLVVLLVLLVVVVLVVLVVPDPDPVSSVVVVVVVVVVLVVLLVVLVVDDPPPPVVQLLDQSNLSSVQNVCSVVVNHDPVSSVSNNVNSVVVSVPD

Radius of gyration: 14.94 Å; chains: 1; bounding box: 33×27×39 Å